Protein AF-0000000066292748 (afdb_homodimer)

Radius of gyration: 22.8 Å; Cα contacts (8 Å, |Δi|>4): 51; chains: 2; bounding box: 78×61×36 Å

Foldseek 3Di:
DDPVVVVVVVVVVVVVVVVVVVVVVVVVVVVVVVLVVCVVVPDDSVVVVVVVVVVVVVVVVVVVVVVVVVVVCVVVVD/DDPVVVVVVVVVVVVVVVVVVVVVVVVVVVVVVVLVVCVVVPDDSVVVVVVVVVVVVVVVVVVVVVVVVVVVCVVVVD

Organism: Rickettsia conorii (strain ATCC VR-613 / Malish 7) (NCBI:txid272944)

Sequence (156 aa):
MSEVVVKEQLEQYISKIERLEQEKADLSQEVKDIFQDASSHGFDVKAMKSILKLKKLDKDKLAEQDAMLELYRDTLGIMSEVVVKEQLEQYISKIERLEQEKADLSQEVKDIFQDASSHGFDVKAMKSILKLKKLDKDKLAEQDAMLELYRDTLGI

Solvent-accessible surface area (backbone atoms only — not comparable to full-atom values): 8439 Å² total; per-residue (Å²): 132,55,67,68,56,52,51,53,49,50,50,51,53,52,51,52,43,52,52,47,50,50,52,39,52,52,47,53,50,51,45,51,50,50,47,53,53,42,38,75,74,68,46,58,58,67,58,51,53,50,49,52,51,51,50,50,50,50,51,49,53,47,49,50,52,50,49,52,52,48,51,51,26,58,76,69,72,93,132,56,66,67,56,52,50,53,49,50,50,50,54,52,52,50,42,52,52,49,50,50,51,38,52,52,45,54,52,50,44,52,51,49,48,52,53,40,39,74,74,69,46,57,57,69,58,50,54,50,50,53,52,50,50,51,51,50,51,51,53,48,48,50,50,51,50,51,50,48,50,50,26,58,76,69,72,94

InterPro domains:
  IPR018753 GapR-like [MF_00797] (1-78)
  IPR046367 GapR-like, DNA-binding domain [NF010247] (2-78)
  IP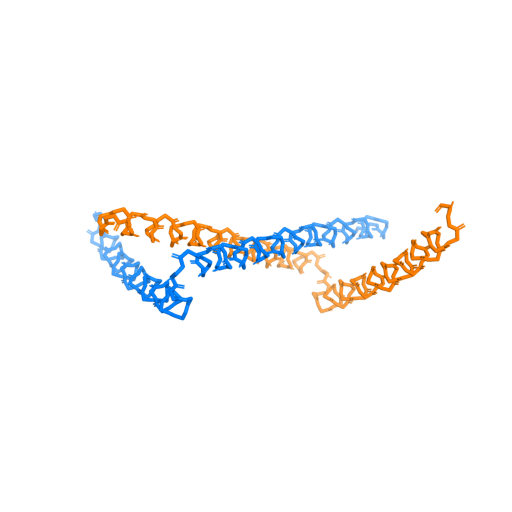R046367 GapR-like, DNA-binding domain [PF10073] (7-77)

Structure (mmCIF, N/CA/C/O backbone):
data_AF-0000000066292748-model_v1
#
loop_
_entity.id
_entity.typ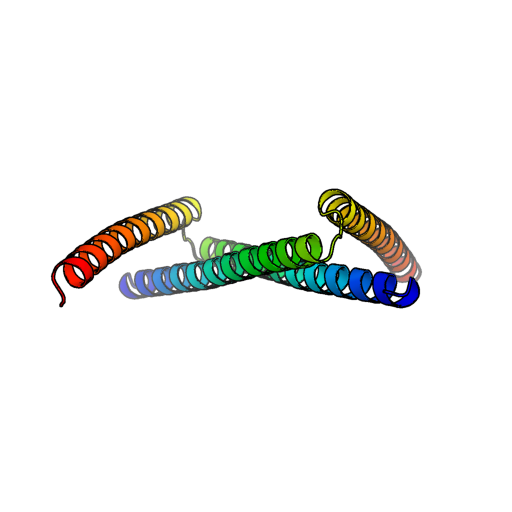e
_entity.pdbx_description
1 polymer 'UPF0335 protein RC0153'
#
loop_
_atom_site.group_PDB
_atom_site.id
_atom_site.type_symbol
_atom_site.label_atom_id
_atom_site.label_alt_id
_atom_site.label_comp_id
_atom_site.label_asym_id
_atom_site.label_entity_id
_atom_site.label_seq_id
_atom_site.pdbx_PDB_ins_code
_atom_site.Cartn_x
_atom_site.Cartn_y
_atom_site.Cartn_z
_atom_site.occupancy
_atom_site.B_iso_or_equiv
_atom_site.auth_seq_id
_atom_site.auth_comp_id
_atom_site.auth_asym_id
_atom_site.auth_atom_id
_atom_site.pdbx_PDB_model_num
ATOM 1 N N . MET A 1 1 ? -0.137 30.016 16.578 1 70 1 MET A N 1
ATOM 2 C CA . MET A 1 1 ? 0.826 28.953 16.875 1 70 1 MET A CA 1
ATOM 3 C C . MET A 1 1 ? 2.256 29.453 16.703 1 70 1 MET A C 1
ATOM 5 O O . MET A 1 1 ? 2.502 30.375 15.922 1 70 1 MET A O 1
ATOM 9 N N . SER A 1 2 ? 3.193 29 17.594 1 87.44 2 SER A N 1
ATOM 10 C CA . SER A 1 2 ? 4.566 29.469 17.469 1 87.44 2 SER A CA 1
ATOM 11 C C . SER A 1 2 ? 5.25 28.828 16.266 1 87.44 2 SER A C 1
ATOM 13 O O . SER A 1 2 ? 4.836 27.766 15.797 1 87.44 2 SER A O 1
ATOM 15 N N . GLU A 1 3 ? 6.059 29.5 15.727 1 88.75 3 GLU A N 1
ATOM 16 C CA . GLU A 1 3 ? 6.781 29.047 14.547 1 88.75 3 GLU A CA 1
ATOM 17 C C . GLU A 1 3 ? 7.398 27.672 14.773 1 88.75 3 GLU A C 1
ATOM 19 O O . GLU A 1 3 ? 7.438 26.844 13.859 1 88.75 3 GLU A O 1
ATOM 24 N N . VAL A 1 4 ? 7.906 27.531 15.914 1 90.06 4 VAL A N 1
ATOM 25 C CA . VAL A 1 4 ? 8.555 26.281 16.25 1 90.06 4 VAL A CA 1
ATOM 26 C C . VAL A 1 4 ? 7.535 25.141 16.188 1 90.06 4 VAL A C 1
ATOM 28 O O . VAL A 1 4 ? 7.844 24.062 15.672 1 90.06 4 VAL A O 1
ATOM 31 N N . VAL A 1 5 ? 6.355 25.422 16.641 1 90.19 5 VAL A N 1
ATOM 32 C CA . VAL A 1 5 ? 5.297 24.422 16.656 1 90.19 5 VAL A CA 1
ATOM 33 C C . VAL A 1 5 ? 4.875 24.078 15.234 1 90.19 5 VAL A C 1
ATOM 35 O O . VAL A 1 5 ? 4.664 22.906 14.898 1 90.19 5 VAL A O 1
ATOM 38 N N . VAL A 1 6 ? 4.848 25.062 14.445 1 92.88 6 VAL A N 1
ATOM 39 C CA . VAL A 1 6 ? 4.457 24.891 13.047 1 92.88 6 VAL A CA 1
ATOM 40 C C . VAL A 1 6 ? 5.488 24.016 12.328 1 92.88 6 VAL A C 1
ATOM 42 O O . VAL A 1 6 ? 5.133 23.125 11.562 1 92.88 6 VAL A O 1
ATOM 45 N N . LYS A 1 7 ? 6.699 24.266 12.586 1 94.12 7 LYS A N 1
ATOM 46 C CA . LYS A 1 7 ? 7.789 23.5 11.992 1 94.12 7 LYS A CA 1
ATOM 47 C C . LYS A 1 7 ? 7.715 22.031 12.406 1 94.12 7 LYS A C 1
ATOM 49 O O . LYS A 1 7 ? 7.855 21.141 11.57 1 94.12 7 LYS A O 1
ATOM 54 N N . GLU A 1 8 ? 7.551 21.828 13.602 1 96.06 8 GLU A N 1
ATOM 55 C CA . GLU A 1 8 ? 7.484 20.469 14.125 1 96.06 8 GLU A CA 1
ATOM 56 C C . GLU A 1 8 ? 6.297 19.703 13.539 1 96.06 8 GLU A C 1
ATOM 58 O O . GLU A 1 8 ? 6.41 18.516 13.219 1 96.06 8 GLU A O 1
ATOM 63 N N . GLN A 1 9 ? 5.207 20.406 13.398 1 97.06 9 GLN A N 1
ATOM 64 C CA . GLN A 1 9 ? 4.023 19.781 12.828 1 97.06 9 GLN A CA 1
ATOM 65 C C . GLN A 1 9 ? 4.254 19.406 11.367 1 97.06 9 GLN A C 1
ATOM 67 O O . GLN A 1 9 ? 3.879 18.312 10.938 1 97.06 9 GLN A O 1
ATOM 72 N N . LEU A 1 10 ? 4.816 20.328 10.711 1 97.56 10 LEU A N 1
ATOM 73 C CA . LEU A 1 10 ? 5.125 20.062 9.312 1 97.56 10 LEU A CA 1
ATOM 74 C C . LEU A 1 10 ? 6.043 18.859 9.188 1 97.56 10 LEU A C 1
ATOM 76 O O . LEU A 1 10 ? 5.82 17.984 8.336 1 97.56 10 LEU A O 1
ATOM 80 N N . GLU A 1 11 ? 7.012 18.781 10.031 1 97.75 11 GLU A N 1
ATOM 81 C CA . GLU A 1 11 ? 7.941 17.656 10.023 1 97.75 11 GLU A CA 1
ATOM 82 C C . GLU A 1 11 ? 7.219 16.344 10.297 1 97.75 11 GLU A C 1
ATOM 84 O O . GLU A 1 11 ? 7.527 15.312 9.68 1 97.75 11 GLU A O 1
ATOM 89 N N . GLN A 1 12 ? 6.324 16.406 11.156 1 98.25 12 GLN A N 1
ATOM 90 C CA . GLN A 1 12 ? 5.574 15.195 11.5 1 98.25 12 GLN A CA 1
ATOM 91 C C . GLN A 1 12 ? 4.738 14.719 10.312 1 98.25 12 GLN A C 1
ATOM 93 O O . GLN A 1 12 ? 4.723 13.531 10 1 98.25 12 GLN A O 1
ATOM 98 N N . TYR A 1 13 ? 4.035 15.648 9.664 1 98.69 13 TYR A N 1
ATOM 99 C CA . TYR A 1 13 ? 3.246 15.289 8.492 1 98.69 13 TYR A CA 1
ATOM 100 C C . TYR A 1 13 ? 4.121 14.672 7.41 1 98.69 13 TYR A C 1
ATOM 102 O O . TYR A 1 13 ? 3.795 13.609 6.871 1 98.69 13 TYR A O 1
ATOM 110 N N . ILE A 1 14 ? 5.203 15.328 7.145 1 98.75 14 ILE A N 1
ATOM 111 C CA . ILE A 1 14 ? 6.098 14.906 6.07 1 98.75 14 ILE A CA 1
ATOM 112 C C . ILE A 1 14 ? 6.664 13.516 6.383 1 98.75 14 ILE A C 1
ATOM 114 O O . ILE A 1 14 ? 6.691 12.641 5.52 1 98.75 14 ILE A O 1
ATOM 118 N N . SER A 1 15 ? 7.059 13.336 7.602 1 98.56 15 SER A N 1
ATOM 119 C CA . SER A 1 15 ? 7.629 12.055 8 1 98.56 15 SER A CA 1
ATOM 120 C C . SER A 1 15 ? 6.609 10.93 7.875 1 98.56 15 SER A C 1
ATOM 122 O O . SER A 1 15 ? 6.949 9.828 7.449 1 98.56 15 SER A O 1
ATOM 124 N N . LYS A 1 16 ? 5.41 11.211 8.273 1 98.75 16 LYS A N 1
ATOM 125 C CA . LYS A 1 16 ? 4.359 10.203 8.188 1 98.75 16 LYS A CA 1
ATOM 126 C C . LYS A 1 16 ? 4.09 9.812 6.734 1 98.75 16 LYS A C 1
ATOM 128 O O . LYS A 1 16 ? 4.004 8.625 6.41 1 98.75 16 LYS A O 1
ATOM 133 N N . ILE A 1 17 ? 3.994 10.766 5.914 1 98.81 17 ILE A N 1
ATOM 134 C CA . ILE A 1 17 ? 3.715 10.508 4.504 1 98.81 17 ILE A CA 1
ATOM 135 C C . ILE A 1 17 ? 4.859 9.703 3.891 1 98.81 17 ILE A C 1
ATOM 137 O O . ILE A 1 17 ? 4.633 8.75 3.143 1 98.81 17 ILE A O 1
ATOM 141 N N . GLU A 1 18 ? 6.039 10.148 4.223 1 98.31 18 GLU A N 1
ATOM 142 C CA . GLU A 1 18 ? 7.207 9.438 3.711 1 98.31 18 GLU A CA 1
ATOM 143 C C . GLU A 1 18 ? 7.176 7.965 4.113 1 98.31 18 GLU A C 1
ATOM 145 O O . GLU A 1 18 ? 7.48 7.086 3.303 1 98.31 18 GLU A O 1
ATOM 150 N N . ARG A 1 19 ? 6.867 7.754 5.355 1 98.31 19 ARG A N 1
ATOM 151 C CA . ARG A 1 19 ? 6.789 6.387 5.852 1 98.31 19 ARG A CA 1
ATOM 152 C C . ARG A 1 19 ? 5.719 5.594 5.109 1 98.31 19 ARG A C 1
ATOM 154 O O . ARG A 1 19 ? 5.957 4.457 4.695 1 98.31 19 ARG A O 1
ATOM 161 N N . LEU A 1 20 ? 4.633 6.156 4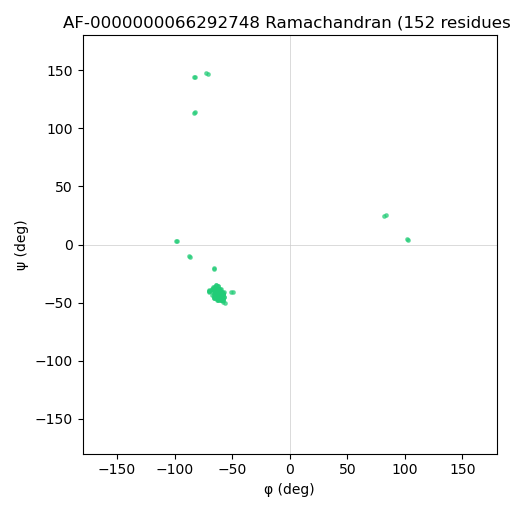.887 1 98.69 20 LEU A N 1
ATOM 162 C CA . LEU A 1 20 ? 3.533 5.484 4.203 1 98.69 20 LEU A CA 1
ATOM 163 C C . LEU A 1 20 ? 3.881 5.23 2.738 1 98.69 20 LEU A C 1
ATOM 165 O O . LEU A 1 20 ? 3.545 4.176 2.193 1 98.69 20 LEU A O 1
ATOM 169 N N . GLU A 1 21 ? 4.516 6.199 2.158 1 98.06 21 GLU A N 1
ATOM 170 C CA . GLU A 1 21 ? 4.918 6.027 0.766 1 98.06 21 GLU A CA 1
ATOM 171 C C . GLU A 1 21 ? 5.938 4.898 0.619 1 98.06 21 GLU A C 1
ATOM 173 O O . GLU A 1 21 ? 5.91 4.156 -0.362 1 98.06 21 GLU A O 1
ATOM 178 N N . GLN A 1 22 ? 6.789 4.844 1.565 1 97.81 22 GLN A N 1
ATOM 179 C CA . GLN A 1 22 ? 7.742 3.74 1.547 1 97.81 22 GLN A CA 1
ATOM 180 C C . GLN A 1 22 ? 7.031 2.398 1.689 1 97.81 22 GLN A C 1
ATOM 182 O O . GLN A 1 22 ? 7.363 1.435 0.997 1 97.81 22 GLN A O 1
ATOM 187 N N . GLU A 1 23 ? 6.086 2.348 2.584 1 98.56 23 GLU A N 1
ATOM 188 C CA . GLU A 1 23 ? 5.312 1.122 2.758 1 98.56 23 GLU A CA 1
ATOM 189 C C . GLU A 1 23 ? 4.582 0.746 1.471 1 98.56 23 GLU A C 1
ATOM 191 O O . GLU A 1 23 ? 4.543 -0.427 1.093 1 98.56 23 GLU A O 1
ATOM 196 N N . LYS A 1 24 ? 4.023 1.722 0.853 1 98.31 24 LYS A N 1
ATOM 197 C CA . LYS A 1 24 ? 3.346 1.496 -0.421 1 98.31 24 LYS A CA 1
ATOM 198 C C . LYS A 1 24 ? 4.305 0.916 -1.458 1 98.31 24 LYS A C 1
ATOM 200 O O . LYS A 1 24 ? 3.951 -0.019 -2.182 1 98.31 24 LYS A O 1
ATOM 205 N N . ALA A 1 25 ? 5.477 1.513 -1.546 1 97.12 25 ALA A N 1
ATOM 206 C CA . ALA A 1 25 ? 6.492 1.037 -2.484 1 97.12 25 ALA A CA 1
ATOM 207 C C . ALA A 1 25 ? 6.875 -0.409 -2.189 1 97.12 25 ALA A C 1
ATOM 209 O O . ALA A 1 25 ? 7.066 -1.208 -3.109 1 97.12 25 ALA A O 1
ATOM 210 N N . ASP A 1 26 ? 7 -0.713 -0.876 1 98.25 26 ASP A N 1
ATOM 211 C CA . ASP A 1 26 ? 7.332 -2.076 -0.471 1 98.25 26 ASP A CA 1
ATOM 212 C C . ASP A 1 26 ? 6.242 -3.057 -0.898 1 98.25 26 ASP A C 1
ATOM 214 O O . ASP A 1 26 ? 6.539 -4.156 -1.367 1 98.25 26 ASP A O 1
ATOM 218 N N . LEU A 1 27 ? 5.043 -2.652 -0.818 1 98.56 27 LEU A N 1
ATOM 219 C CA . LEU A 1 27 ? 3.932 -3.506 -1.229 1 98.56 27 LEU A CA 1
ATOM 220 C C . LEU A 1 27 ? 3.918 -3.689 -2.744 1 98.56 27 LEU A C 1
ATOM 222 O O . LEU A 1 27 ? 3.637 -4.781 -3.238 1 98.56 27 LEU A O 1
ATOM 226 N N . SER A 1 28 ? 4.188 -2.619 -3.451 1 98.31 28 SER A N 1
ATOM 227 C CA . SER A 1 28 ? 4.281 -2.713 -4.902 1 98.31 28 SER A CA 1
ATOM 228 C C . SER A 1 28 ? 5.348 -3.719 -5.324 1 98.31 28 SER A C 1
ATOM 230 O O . SER A 1 28 ? 5.141 -4.5 -6.254 1 98.31 28 SER A O 1
ATOM 232 N N . GLN A 1 29 ? 6.43 -3.643 -4.629 1 98.56 29 GLN A N 1
ATOM 233 C CA . GLN A 1 29 ? 7.504 -4.582 -4.93 1 98.56 29 GLN A CA 1
ATOM 234 C C . GLN A 1 29 ? 7.098 -6.012 -4.594 1 98.56 29 GLN A C 1
ATOM 236 O O . GLN A 1 29 ? 7.41 -6.945 -5.336 1 98.56 29 GLN A O 1
ATOM 241 N N . GLU A 1 30 ? 6.367 -6.176 -3.543 1 98.75 30 GLU A N 1
ATOM 242 C CA . GLU A 1 30 ? 5.887 -7.5 -3.168 1 98.75 30 GLU A CA 1
ATOM 243 C C . GLU A 1 30 ? 4.941 -8.062 -4.223 1 98.75 30 GLU A C 1
ATOM 245 O O . GLU A 1 30 ? 5.023 -9.242 -4.578 1 98.75 30 GLU A O 1
ATOM 250 N N . VAL A 1 31 ? 4.109 -7.254 -4.738 1 98.75 31 VAL A N 1
ATOM 251 C CA . VAL A 1 31 ? 3.189 -7.645 -5.801 1 98.75 31 VAL A CA 1
ATOM 252 C C . VAL A 1 31 ? 3.98 -8.102 -7.023 1 98.75 31 VAL A C 1
ATOM 254 O O . VAL A 1 31 ? 3.707 -9.172 -7.582 1 98.75 31 VAL A O 1
ATOM 257 N N . LYS A 1 32 ? 4.934 -7.309 -7.355 1 98.69 32 LYS A N 1
ATOM 258 C CA . LYS A 1 32 ? 5.789 -7.656 -8.484 1 98.69 32 LYS A CA 1
ATOM 259 C C . LYS A 1 32 ? 6.465 -9.008 -8.266 1 98.69 32 LYS A C 1
ATOM 261 O O . LYS A 1 32 ? 6.559 -9.82 -9.188 1 98.69 32 LYS A O 1
ATOM 266 N N . ASP A 1 33 ? 6.934 -9.234 -7.07 1 98.81 33 ASP A N 1
ATOM 267 C CA . ASP A 1 33 ? 7.613 -10.484 -6.738 1 98.81 33 ASP A CA 1
ATOM 268 C C . ASP A 1 33 ? 6.664 -11.672 -6.863 1 98.81 33 ASP A C 1
ATOM 270 O O . ASP A 1 33 ? 7.066 -12.758 -7.297 1 98.81 33 ASP A O 1
ATOM 274 N N . ILE A 1 34 ? 5.473 -11.5 -6.562 1 98.81 34 ILE A N 1
ATOM 275 C CA . ILE A 1 34 ? 4.492 -12.57 -6.652 1 98.81 34 ILE A CA 1
ATOM 276 C C . ILE A 1 34 ? 4.223 -12.898 -8.125 1 98.81 34 ILE A C 1
ATOM 278 O O . ILE A 1 34 ? 4.145 -14.07 -8.5 1 98.81 34 ILE A O 1
ATOM 282 N N . PHE A 1 35 ? 4.156 -11.875 -8.961 1 98.81 35 PHE A N 1
ATOM 283 C CA . PHE A 1 35 ? 3.971 -12.102 -10.391 1 98.81 35 PHE A CA 1
ATOM 284 C C . PHE A 1 35 ? 5.164 -12.844 -10.984 1 98.81 35 PHE A C 1
ATOM 286 O O . PHE A 1 35 ? 4.996 -13.75 -11.797 1 98.81 35 PHE A O 1
ATOM 293 N N . GLN A 1 36 ? 6.309 -12.484 -10.531 1 98.75 36 GLN A N 1
ATOM 294 C CA . GLN A 1 36 ? 7.512 -13.148 -11.023 1 98.75 36 GLN A CA 1
ATOM 295 C C . GLN A 1 36 ? 7.539 -14.617 -10.602 1 98.75 36 GLN A C 1
ATOM 297 O O . GLN A 1 36 ? 7.855 -15.492 -11.414 1 98.75 36 GLN A O 1
ATOM 302 N N . ASP A 1 37 ? 7.152 -14.844 -9.328 1 98.75 37 ASP A N 1
ATOM 303 C CA . ASP A 1 37 ? 7.082 -16.219 -8.836 1 98.75 37 ASP A CA 1
ATOM 304 C C . ASP A 1 37 ? 6.043 -17.016 -9.609 1 98.75 37 ASP A C 1
ATOM 306 O O . ASP A 1 37 ? 6.312 -18.141 -10.039 1 98.75 37 ASP A O 1
ATOM 310 N N . ALA A 1 38 ? 4.938 -16.469 -9.844 1 98.5 38 ALA A N 1
ATOM 311 C CA . ALA A 1 38 ? 3.883 -17.141 -10.602 1 98.5 38 ALA A CA 1
ATOM 312 C C . ALA A 1 38 ? 4.355 -17.469 -12.016 1 98.5 38 ALA A C 1
ATOM 314 O O . ALA A 1 38 ? 4.129 -18.578 -12.508 1 98.5 38 ALA A O 1
ATOM 315 N N . SER A 1 39 ? 4.988 -16.484 -12.609 1 98.5 39 SER A N 1
ATOM 316 C CA . SER A 1 39 ? 5.527 -16.703 -13.945 1 98.5 39 SER A CA 1
ATOM 317 C C . SER A 1 39 ? 6.5 -17.875 -13.977 1 98.5 39 SER A C 1
ATOM 319 O O . SER A 1 39 ? 6.469 -18.703 -14.891 1 98.5 39 SER A O 1
ATOM 321 N N . SER A 1 40 ? 7.277 -17.969 -13.023 1 97.94 40 SER A N 1
ATOM 322 C CA . SER A 1 40 ? 8.266 -19.031 -12.945 1 97.94 40 SER A CA 1
ATOM 323 C C . SER A 1 40 ? 7.602 -20.406 -12.797 1 97.94 40 SER A C 1
ATOM 325 O O . SER A 1 40 ? 8.211 -21.438 -13.086 1 97.94 40 SER A O 1
ATOM 327 N N . HIS A 1 41 ? 6.398 -20.391 -12.352 1 97.06 41 HIS A N 1
ATOM 328 C CA . HIS A 1 41 ? 5.656 -21.641 -12.18 1 97.06 41 HIS A CA 1
ATOM 329 C C . HIS A 1 41 ? 4.742 -21.906 -13.367 1 97.06 41 HIS A C 1
ATOM 331 O O . HIS A 1 41 ? 3.91 -22.812 -13.328 1 97.06 41 HIS A O 1
ATOM 337 N N . GLY A 1 42 ? 4.836 -20.938 -14.414 1 96.88 42 GLY A N 1
ATOM 338 C CA . GLY A 1 42 ? 4.172 -21.219 -15.68 1 96.88 42 GLY A CA 1
ATOM 339 C C . GLY A 1 42 ? 2.871 -20.453 -15.852 1 96.88 42 GLY A C 1
ATOM 340 O O . GLY A 1 42 ? 2.105 -20.719 -16.781 1 96.88 42 GLY A O 1
ATOM 341 N N . PHE A 1 43 ? 2.586 -19.641 -14.938 1 98.19 43 PHE A N 1
ATOM 342 C CA . PHE A 1 43 ? 1.357 -18.859 -15.062 1 98.19 43 PHE A CA 1
ATOM 343 C C . PHE A 1 43 ? 1.574 -17.641 -15.953 1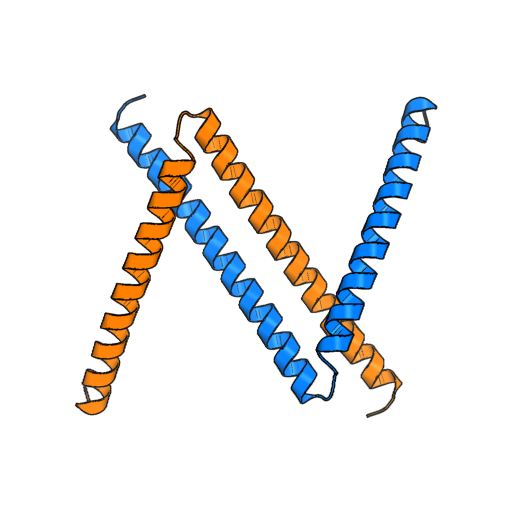 98.19 43 PHE A C 1
ATOM 345 O O . PHE A 1 43 ? 2.65 -17.047 -15.938 1 98.19 43 PHE A O 1
ATOM 352 N N . ASP A 1 44 ? 0.513 -17.344 -16.703 1 98.19 44 ASP A N 1
ATOM 353 C CA . ASP A 1 44 ? 0.536 -16.188 -17.594 1 98.19 44 ASP A CA 1
ATOM 354 C C . ASP A 1 44 ? 0.202 -14.898 -16.844 1 98.19 44 ASP A C 1
ATOM 356 O O . ASP A 1 44 ? -0.939 -14.703 -16.422 1 98.19 44 ASP A O 1
ATOM 360 N N . VAL A 1 45 ? 1.185 -14.055 -16.766 1 98.38 45 VAL A N 1
ATOM 361 C CA . VAL A 1 45 ? 1.054 -12.836 -15.969 1 98.38 45 VAL A CA 1
ATOM 362 C C . VAL A 1 45 ? -0.017 -11.938 -16.578 1 98.38 45 VAL A C 1
ATOM 364 O O . VAL A 1 45 ? -0.815 -11.336 -15.859 1 98.38 45 VAL A O 1
ATOM 367 N N . LYS A 1 46 ? -0.137 -11.875 -17.859 1 98.31 46 LYS A N 1
ATOM 368 C CA . LYS A 1 46 ? -1.14 -11.047 -18.516 1 98.31 46 LYS A CA 1
ATOM 369 C C . LYS A 1 46 ? -2.551 -11.531 -18.203 1 98.31 46 LYS A C 1
ATOM 371 O O . LYS A 1 46 ? -3.449 -10.727 -17.938 1 98.31 46 LYS A O 1
ATOM 376 N N . ALA A 1 47 ? -2.707 -12.742 -18.281 1 98.38 47 ALA A N 1
ATOM 377 C CA . ALA A 1 47 ? -4.004 -13.328 -17.953 1 98.38 47 ALA A CA 1
ATOM 378 C C . ALA A 1 47 ? -4.371 -13.055 -16.5 1 98.38 47 ALA A C 1
ATOM 380 O O . ALA A 1 47 ? -5.516 -12.711 -16.188 1 98.38 47 ALA A O 1
ATOM 381 N N . MET A 1 48 ? -3.32 -13.258 -15.641 1 98.56 48 MET A N 1
ATOM 382 C CA . MET A 1 48 ? -3.553 -13.016 -14.219 1 98.56 48 MET A CA 1
ATOM 383 C C . MET A 1 48 ? -4.008 -11.578 -13.977 1 98.56 48 MET A C 1
ATOM 385 O O . MET A 1 48 ? -4.934 -11.344 -13.195 1 98.56 48 MET A O 1
ATOM 389 N N . LYS A 1 49 ? -3.385 -10.602 -14.562 1 98.44 49 LYS A N 1
ATOM 390 C CA . LYS A 1 49 ? -3.76 -9.203 -14.43 1 98.44 49 LYS A CA 1
ATOM 391 C C . LYS A 1 49 ? -5.184 -8.961 -14.922 1 98.44 49 LYS A C 1
ATOM 393 O O . LYS A 1 49 ? -5.941 -8.211 -14.305 1 98.44 49 LYS A O 1
ATOM 398 N N . SER A 1 50 ? -5.527 -9.664 -16.016 1 98.38 50 SER A N 1
ATOM 399 C CA . SER A 1 50 ? -6.883 -9.555 -16.547 1 98.38 50 SER A CA 1
ATOM 400 C C . SER A 1 50 ? -7.906 -10.094 -15.547 1 98.38 50 SER A C 1
ATOM 402 O O . SER A 1 50 ? -8.977 -9.508 -15.367 1 98.38 50 SER A O 1
ATOM 404 N N . ILE A 1 51 ? -7.543 -11.141 -14.969 1 98.06 51 ILE A N 1
ATOM 405 C CA . ILE A 1 51 ? -8.422 -11.742 -13.969 1 98.06 51 ILE A CA 1
ATOM 406 C C . ILE A 1 51 ? -8.625 -10.766 -12.812 1 98.06 51 ILE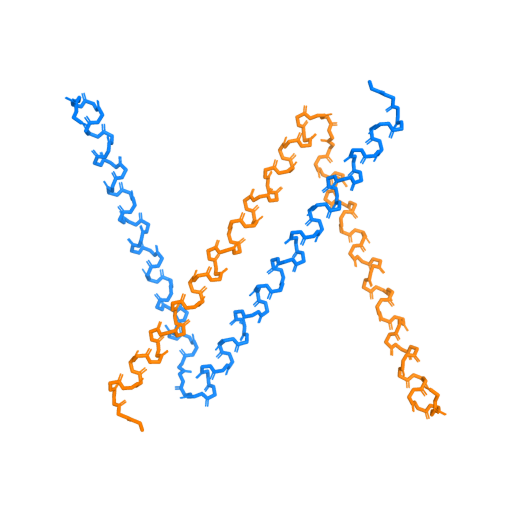 A C 1
ATOM 408 O O . ILE A 1 51 ? -9.75 -10.586 -12.336 1 98.06 51 ILE A O 1
ATOM 412 N N . LEU A 1 52 ? -7.559 -10.234 -12.367 1 98.25 52 LEU A N 1
ATOM 413 C CA . LEU A 1 52 ? -7.625 -9.273 -11.266 1 98.25 52 LEU A CA 1
ATOM 414 C C . LEU A 1 52 ? -8.516 -8.094 -11.625 1 98.25 52 LEU A C 1
ATOM 416 O O . LEU A 1 52 ? -9.312 -7.637 -10.797 1 98.25 52 LEU A O 1
ATOM 420 N N . LYS A 1 53 ? -8.414 -7.605 -12.797 1 97.62 53 LYS A N 1
ATOM 421 C CA . LYS A 1 53 ? -9.227 -6.496 -13.273 1 97.62 53 LYS A CA 1
ATOM 422 C C . LYS A 1 53 ? -10.711 -6.871 -13.289 1 97.62 53 LYS A C 1
ATOM 424 O O . LYS A 1 53 ? -11.555 -6.09 -12.852 1 97.62 53 LYS A O 1
ATOM 429 N N . LEU A 1 54 ? -10.992 -8.016 -13.766 1 97.38 54 LEU A N 1
ATOM 430 C CA . LEU A 1 54 ? -12.375 -8.492 -13.836 1 97.38 54 LEU A CA 1
ATOM 431 C C . LEU A 1 54 ? -12.969 -8.641 -12.438 1 97.38 54 LEU A C 1
ATOM 433 O O . LEU A 1 54 ? -14.117 -8.258 -12.211 1 97.38 54 LEU A O 1
ATOM 437 N N . LYS A 1 55 ? -12.18 -9.203 -11.625 1 97.12 55 LYS A N 1
ATOM 438 C CA . LYS A 1 55 ? -12.648 -9.367 -10.258 1 97.12 55 LYS A CA 1
ATOM 439 C C . LYS A 1 55 ? -12.938 -8.016 -9.609 1 97.12 55 LYS A C 1
ATOM 441 O O . LYS A 1 55 ? -13.914 -7.867 -8.875 1 97.12 55 LYS A O 1
ATOM 446 N N . LYS A 1 56 ? -12.094 -7.125 -9.805 1 96.5 56 LYS A N 1
ATOM 447 C CA . LYS A 1 56 ? -12.297 -5.781 -9.273 1 96.5 56 LYS A CA 1
ATOM 448 C C . LYS A 1 56 ? -13.586 -5.168 -9.812 1 96.5 56 LYS A C 1
ATOM 450 O O . LYS A 1 56 ? -14.359 -4.57 -9.062 1 96.5 56 LYS A O 1
ATOM 455 N N . LEU A 1 57 ? -13.812 -5.324 -11.062 1 96.56 57 LEU A N 1
ATOM 456 C CA . LEU A 1 57 ? -15.008 -4.801 -11.703 1 96.56 57 LEU A CA 1
ATOM 457 C C . LEU A 1 57 ? -16.266 -5.422 -11.102 1 96.56 57 LEU A C 1
ATOM 459 O O . LEU A 1 57 ? -17.25 -4.723 -10.844 1 96.56 57 LEU A O 1
ATOM 463 N N . ASP A 1 58 ? -16.172 -6.695 -10.906 1 96.12 58 ASP A N 1
ATOM 464 C CA . ASP A 1 58 ? -17.312 -7.414 -10.328 1 96.12 58 ASP A CA 1
ATOM 465 C C . ASP A 1 58 ? -17.578 -6.941 -8.898 1 96.12 58 ASP A C 1
ATOM 467 O O . ASP A 1 58 ? -18.734 -6.758 -8.516 1 96.12 58 ASP A O 1
ATOM 471 N N . LYS A 1 59 ? -16.562 -6.805 -8.234 1 94.88 59 LYS A N 1
ATOM 472 C CA . LYS A 1 59 ? -16.703 -6.316 -6.863 1 94.88 59 LYS A CA 1
ATOM 473 C C . LYS A 1 59 ? -17.312 -4.918 -6.84 1 94.88 59 LYS A C 1
ATOM 475 O O . LYS A 1 59 ? -18.141 -4.609 -5.984 1 94.88 59 LYS A O 1
ATOM 480 N N . ASP A 1 60 ? -16.969 -4.094 -7.73 1 93.69 60 ASP A N 1
ATOM 481 C CA . ASP A 1 60 ? -17.5 -2.736 -7.801 1 93.69 60 ASP A CA 1
ATOM 482 C C . ASP A 1 60 ? -18.984 -2.742 -8.148 1 93.69 60 ASP A C 1
ATOM 484 O O . ASP A 1 60 ? -19.766 -1.975 -7.586 1 93.69 60 ASP A O 1
ATOM 488 N N . LYS A 1 61 ? -19.312 -3.549 -9.078 1 97.25 61 LYS A N 1
ATOM 489 C CA . LYS A 1 61 ? -20.719 -3.674 -9.461 1 97.25 61 LYS A CA 1
ATOM 490 C C . LYS A 1 61 ? -21.562 -4.156 -8.281 1 97.25 61 LYS A C 1
ATOM 492 O O . LYS A 1 61 ? -22.656 -3.633 -8.039 1 97.25 61 LYS A O 1
ATOM 497 N N . LEU A 1 62 ? -20.969 -5.113 -7.637 1 95.5 62 LEU A N 1
ATOM 498 C CA . LEU A 1 62 ? -21.672 -5.641 -6.469 1 95.5 62 LEU A CA 1
ATOM 499 C C . LEU A 1 62 ? -21.828 -4.566 -5.398 1 95.5 62 LEU A C 1
ATOM 501 O O . LEU A 1 62 ? -22.891 -4.434 -4.793 1 95.5 62 LEU A O 1
ATOM 505 N N . ALA A 1 63 ? -20.844 -3.916 -5.199 1 94.44 63 ALA A N 1
ATOM 506 C CA . ALA A 1 63 ? -20.859 -2.834 -4.219 1 94.44 63 ALA A CA 1
ATOM 507 C C . ALA A 1 63 ? -21.922 -1.79 -4.582 1 94.44 63 ALA A C 1
ATOM 509 O O . ALA A 1 63 ? -22.625 -1.275 -3.707 1 94.44 63 ALA A O 1
ATOM 510 N N . GLU A 1 64 ? -22.016 -1.508 -5.797 1 97.06 64 GLU A N 1
ATOM 511 C CA . GLU A 1 64 ? -23.016 -0.556 -6.254 1 97.06 64 GLU A CA 1
ATOM 512 C C . GLU A 1 64 ? -24.422 -1.088 -6.012 1 97.06 64 GLU A C 1
ATOM 514 O O . GLU A 1 64 ? -25.312 -0.354 -5.551 1 97.06 64 GLU A O 1
ATOM 519 N N . GLN A 1 65 ? -24.594 -2.23 -6.332 1 96.81 65 GLN A N 1
ATOM 520 C CA . GLN A 1 65 ? -25.906 -2.857 -6.109 1 96.81 65 GLN A CA 1
ATOM 521 C C . GLN A 1 65 ? -26.266 -2.844 -4.629 1 96.81 65 GLN A C 1
ATOM 523 O O . GLN A 1 65 ? -27.391 -2.488 -4.266 1 96.81 65 GLN A O 1
ATOM 528 N N . ASP A 1 66 ? -25.234 -3.246 -3.801 1 95.94 66 ASP A N 1
ATOM 529 C CA . ASP A 1 66 ? -25.453 -3.254 -2.359 1 95.94 66 ASP A CA 1
ATOM 530 C C . ASP A 1 66 ? -25.781 -1.853 -1.845 1 95.94 66 ASP A C 1
ATOM 532 O O . ASP A 1 66 ? -26.656 -1.684 -0.996 1 95.94 66 ASP A O 1
ATOM 536 N N . ALA A 1 67 ? -25.156 -0.875 -2.332 1 95 67 ALA A N 1
ATOM 537 C CA . ALA A 1 67 ? -25.391 0.511 -1.938 1 95 67 ALA A CA 1
ATOM 538 C C . ALA A 1 67 ? -26.812 0.945 -2.305 1 95 67 ALA A C 1
ATOM 540 O O . ALA A 1 67 ? -27.469 1.647 -1.533 1 95 67 ALA A O 1
ATOM 541 N N . MET A 1 68 ? -27.203 0.581 -3.48 1 96.5 68 MET A N 1
ATOM 542 C CA . MET A 1 68 ? -28.562 0.892 -3.914 1 96.5 68 MET A CA 1
ATOM 543 C C . MET A 1 68 ? -29.594 0.209 -3.018 1 96.5 68 MET A C 1
ATOM 545 O O . MET A 1 68 ? -30.594 0.817 -2.639 1 96.5 68 MET A O 1
ATOM 549 N N . LEU A 1 69 ? -29.297 -1.074 -2.717 1 94.69 69 LEU A N 1
ATOM 550 C CA . LEU A 1 69 ? -30.172 -1.82 -1.826 1 94.69 69 LEU A CA 1
ATOM 551 C C . LEU A 1 69 ? -30.25 -1.153 -0.457 1 94.69 69 LEU A C 1
ATOM 553 O O . LEU A 1 69 ? -31.344 -1.049 0.123 1 94.69 69 LEU A O 1
ATOM 557 N N . GLU A 1 70 ? -29.109 -0.715 0.061 1 94.5 70 GLU A N 1
ATOM 558 C CA . GLU A 1 70 ? -29.062 -0.011 1.338 1 94.5 70 GLU A CA 1
ATOM 559 C C . GLU A 1 70 ? -29.844 1.295 1.282 1 94.5 70 GLU A C 1
ATOM 561 O O . GLU A 1 70 ? -30.562 1.633 2.225 1 94.5 70 GLU A O 1
ATOM 566 N N . LEU A 1 71 ? -29.703 2.01 0.211 1 93.44 71 LEU A N 1
ATOM 567 C CA . LEU A 1 71 ? -30.453 3.244 0.01 1 93.44 71 LEU A CA 1
ATOM 568 C C . LEU A 1 71 ? -31.953 2.982 0.07 1 93.44 71 LEU A C 1
ATOM 570 O O . LEU A 1 71 ? -32.688 3.719 0.731 1 93.44 71 LEU A O 1
ATOM 574 N N . TYR A 1 72 ? -32.344 1.963 -0.701 1 95.44 72 TYR A N 1
ATOM 575 C CA . TYR A 1 72 ? -33.781 1.599 -0.73 1 95.44 72 TYR A CA 1
ATOM 576 C C . TYR A 1 72 ? -34.25 1.167 0.651 1 95.44 72 TYR A C 1
ATOM 578 O O . TYR A 1 72 ? -35.344 1.55 1.084 1 95.44 72 TYR A O 1
ATOM 586 N N . ARG A 1 73 ? -33.5 0.358 1.428 1 93.44 73 ARG A N 1
ATOM 587 C CA . ARG A 1 73 ? -33.812 -0.084 2.779 1 93.44 73 ARG A CA 1
ATOM 588 C C . ARG A 1 73 ? -33.969 1.104 3.723 1 93.44 73 ARG A C 1
ATOM 590 O O . ARG A 1 73 ? -34.906 1.161 4.512 1 93.44 73 ARG A O 1
ATOM 597 N N . ASP A 1 74 ? -33.031 2.031 3.646 1 93.5 74 ASP A N 1
ATOM 598 C CA . ASP A 1 74 ? -33.062 3.246 4.453 1 93.5 74 ASP A CA 1
ATOM 599 C C . ASP A 1 74 ? -34.344 4.051 4.164 1 93.5 74 ASP A C 1
ATOM 601 O O . ASP A 1 74 ? -35 4.551 5.082 1 93.5 74 ASP A O 1
ATOM 605 N N . THR A 1 75 ? -34.656 4.238 2.83 1 93.81 75 THR A N 1
ATOM 606 C CA . THR A 1 75 ? -35.844 5.004 2.416 1 93.81 75 THR A CA 1
ATOM 607 C C . THR A 1 75 ? -37.125 4.336 2.908 1 93.81 75 THR A C 1
ATOM 609 O O . THR A 1 75 ? -38.062 5.02 3.291 1 93.81 75 THR A O 1
ATOM 612 N N . LEU A 1 76 ? -37 3.043 2.879 1 92.5 76 LEU A N 1
ATOM 613 C CA . LEU A 1 76 ? -38.188 2.297 3.227 1 92.5 76 LEU A CA 1
ATOM 614 C C . LEU A 1 76 ? -38.281 2.084 4.734 1 92.5 76 LEU A C 1
ATOM 616 O O . LEU A 1 76 ? -39.312 1.641 5.242 1 92.5 76 LEU A O 1
ATOM 620 N N . GLY A 1 77 ? -37.344 2.357 5.395 1 90.69 77 GLY A N 1
ATOM 621 C CA . GLY A 1 77 ? -37.312 2.252 6.844 1 90.69 77 GLY A CA 1
ATOM 622 C C . GLY A 1 77 ? -37 0.848 7.336 1 90.69 77 GLY A C 1
ATOM 623 O O . GLY A 1 77 ? -37.5 0.439 8.391 1 90.69 77 GLY A O 1
ATOM 624 N N . ILE A 1 78 ? -36.281 0.085 6.43 1 81.25 78 ILE A N 1
ATOM 625 C CA . ILE A 1 78 ? -35.906 -1.268 6.828 1 81.25 78 ILE A CA 1
ATOM 626 C C . ILE A 1 78 ? -34.406 -1.354 7.012 1 81.25 78 ILE A C 1
ATOM 628 O O . ILE A 1 78 ? -33.656 -0.771 6.238 1 81.25 78 ILE A O 1
ATOM 632 N N . MET B 1 1 ? 1.866 -31.438 -12.461 1 70.12 1 MET B N 1
ATOM 633 C CA . MET B 1 1 ? 0.958 -31.031 -11.398 1 70.12 1 MET B CA 1
ATOM 634 C C . MET B 1 1 ? -0.495 -31.25 -11.805 1 70.12 1 MET B C 1
ATOM 636 O O . MET B 1 1 ? -0.816 -31.25 -12.992 1 70.12 1 MET B O 1
ATOM 640 N N . SER B 1 2 ? -1.354 -31.719 -10.844 1 87.69 2 SER B N 1
ATOM 641 C CA . SER B 1 2 ? -2.748 -31.938 -11.203 1 87.69 2 SER B CA 1
ATOM 642 C C . SER B 1 2 ? -3.49 -30.625 -11.422 1 87.69 2 SER B C 1
ATOM 644 O O . SER B 1 2 ? -3.07 -29.578 -10.922 1 87.69 2 SER B O 1
ATOM 646 N N . GLU B 1 3 ? -4.34 -30.656 -12.242 1 88.62 3 GLU B N 1
ATOM 647 C CA . GLU B 1 3 ? -5.129 -29.484 -12.586 1 88.62 3 GLU B CA 1
ATOM 648 C C . GLU B 1 3 ? -5.684 -28.812 -11.336 1 88.62 3 GLU B C 1
ATOM 650 O O . GLU B 1 3 ? -5.754 -27.578 -11.266 1 88.62 3 GLU B O 1
ATOM 655 N N . VAL B 1 4 ? -6.105 -29.594 -10.477 1 89.88 4 VAL B N 1
ATOM 656 C CA . VAL B 1 4 ? -6.684 -29.078 -9.242 1 89.88 4 VAL B CA 1
ATOM 657 C C . VAL B 1 4 ? -5.637 -28.266 -8.484 1 89.88 4 VAL B C 1
ATOM 659 O O . VAL B 1 4 ? -5.941 -27.203 -7.945 1 89.88 4 VAL B O 1
ATOM 662 N N . VAL B 1 5 ? -4.43 -28.766 -8.484 1 90.25 5 VAL B N 1
ATOM 663 C CA . VAL B 1 5 ? -3.336 -28.109 -7.77 1 90.25 5 VAL B CA 1
ATOM 664 C C . VAL B 1 5 ? -3 -26.781 -8.445 1 90.25 5 VAL B C 1
ATOM 666 O O . VAL B 1 5 ? -2.77 -25.781 -7.77 1 90.25 5 VAL B O 1
ATOM 669 N N . VAL B 1 6 ? -3.061 -26.781 -9.695 1 93 6 VAL B N 1
ATOM 670 C CA . VAL B 1 6 ? -2.764 -25.594 -10.477 1 93 6 VAL B CA 1
ATOM 671 C C . VAL B 1 6 ? -3.812 -24.516 -10.195 1 93 6 VAL B C 1
ATOM 673 O O . VAL B 1 6 ? -3.477 -23.344 -10.008 1 93 6 VAL B O 1
ATOM 676 N N . LYS B 1 7 ? -5.004 -24.938 -10.133 1 94.12 7 LYS B N 1
ATOM 677 C CA . LYS B 1 7 ? -6.105 -24.016 -9.844 1 94.12 7 LYS B CA 1
ATOM 678 C C . LYS B 1 7 ? -5.953 -23.406 -8.453 1 94.12 7 LYS B C 1
ATOM 680 O O . LYS B 1 7 ? -6.125 -22.203 -8.281 1 94.12 7 LYS B O 1
ATOM 685 N N . GLU B 1 8 ? -5.715 -24.188 -7.555 1 96.12 8 GLU B N 1
ATOM 686 C CA . GLU B 1 8 ? -5.566 -23.719 -6.18 1 96.12 8 GLU B CA 1
ATOM 687 C C . GLU B 1 8 ? -4.395 -22.75 -6.039 1 96.12 8 GLU B C 1
ATOM 689 O O . GLU B 1 8 ? -4.488 -21.766 -5.32 1 96.12 8 GLU B O 1
ATOM 694 N N . GLN B 1 9 ? -3.332 -23.078 -6.754 1 97.19 9 GLN B N 1
ATOM 695 C CA . GLN B 1 9 ? -2.168 -22.188 -6.715 1 97.19 9 GLN B CA 1
ATOM 696 C C . GLN B 1 9 ? -2.486 -20.828 -7.328 1 97.19 9 GLN B C 1
ATOM 698 O O . GLN B 1 9 ? -2.109 -19.797 -6.781 1 97.19 9 GLN B O 1
ATOM 703 N N . LEU B 1 10 ? -3.145 -20.922 -8.406 1 97.62 10 LEU B N 1
ATOM 704 C CA . LEU B 1 10 ? -3.539 -19.672 -9.062 1 97.62 10 LEU B CA 1
ATOM 705 C C . LEU B 1 10 ? -4.422 -18.844 -8.148 1 97.62 10 LEU B C 1
ATOM 707 O O . LEU B 1 10 ? -4.227 -17.625 -8.031 1 97.62 10 LEU B O 1
ATOM 711 N N . GLU B 1 11 ? -5.324 -19.484 -7.512 1 97.75 11 GLU B N 1
ATOM 712 C CA . GLU B 1 11 ? -6.211 -18.797 -6.578 1 97.75 11 GLU B CA 1
ATOM 713 C C . GLU B 1 11 ? -5.43 -18.141 -5.441 1 97.75 11 GLU B C 1
ATOM 715 O O . GLU B 1 11 ? -5.746 -17.031 -5.016 1 97.75 11 GLU B O 1
ATOM 720 N N . GLN B 1 12 ? -4.492 -18.812 -4.996 1 98.25 12 GLN B N 1
ATOM 721 C CA . GLN B 1 12 ? -3.686 -18.281 -3.9 1 98.25 12 GLN B CA 1
ATOM 722 C C . GLN B 1 12 ? -2.916 -17.047 -4.336 1 98.25 12 GLN B C 1
ATOM 724 O O . GLN B 1 12 ? -2.883 -16.047 -3.615 1 98.25 12 GLN B O 1
ATOM 729 N N . TYR B 1 13 ? -2.271 -17.109 -5.523 1 98.69 13 TYR B N 1
ATOM 730 C CA . TYR B 1 13 ? -1.558 -15.945 -6.043 1 98.69 13 TYR B CA 1
ATOM 731 C C . TYR B 1 13 ? -2.49 -14.742 -6.184 1 98.69 13 TYR B C 1
ATOM 733 O O . TYR B 1 13 ? -2.17 -13.648 -5.727 1 98.69 13 TYR B O 1
ATOM 741 N N . ILE B 1 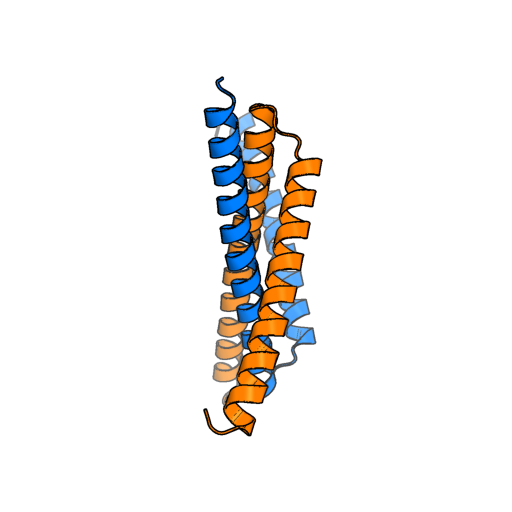14 ? -3.627 -14.992 -6.777 1 98.75 14 ILE B N 1
ATOM 742 C CA . ILE B 1 14 ? -4.582 -13.93 -7.066 1 98.75 14 ILE B CA 1
ATOM 743 C C . ILE B 1 14 ? -5.074 -13.312 -5.758 1 98.75 14 ILE B C 1
ATOM 745 O O . ILE B 1 14 ? -5.141 -12.086 -5.625 1 98.75 14 ILE B O 1
ATOM 749 N N . SER B 1 15 ? -5.363 -14.141 -4.832 1 98.56 15 SER B N 1
ATOM 750 C CA . SER B 1 15 ? -5.863 -13.664 -3.547 1 98.56 15 SER B CA 1
ATOM 751 C C . SER B 1 15 ? -4.816 -12.812 -2.83 1 98.56 15 SER B C 1
ATOM 753 O O . SER B 1 15 ? -5.148 -11.797 -2.221 1 98.56 15 SER B O 1
ATOM 755 N N . LYS B 1 16 ? -3.586 -13.266 -2.883 1 98.75 16 LYS B N 1
ATOM 756 C CA . LYS B 1 16 ? -2.51 -12.523 -2.236 1 98.75 16 LYS B CA 1
ATOM 757 C C . LYS B 1 16 ? -2.336 -11.141 -2.871 1 98.75 16 LYS B C 1
ATOM 759 O O . LYS B 1 16 ? -2.232 -10.141 -2.166 1 98.75 16 LYS B O 1
ATOM 764 N N . ILE B 1 17 ? -2.348 -11.094 -4.125 1 98.81 17 ILE B N 1
ATOM 765 C CA . ILE B 1 17 ? -2.164 -9.836 -4.836 1 98.81 17 ILE B CA 1
ATOM 766 C C . ILE B 1 17 ? -3.326 -8.891 -4.523 1 98.81 17 ILE B C 1
ATOM 768 O O . ILE B 1 17 ? -3.117 -7.703 -4.277 1 98.81 17 ILE B O 1
ATOM 772 N N . GLU B 1 18 ? -4.496 -9.461 -4.57 1 98.38 18 GLU B N 1
ATOM 773 C CA . GLU B 1 18 ? -5.672 -8.656 -4.258 1 98.38 18 GLU B CA 1
ATOM 774 C C . GLU B 1 18 ? -5.562 -8.031 -2.867 1 98.38 18 GLU B C 1
ATOM 776 O O . GLU B 1 18 ? -5.898 -6.859 -2.678 1 98.38 18 GLU B O 1
ATOM 781 N N . ARG B 1 19 ? -5.16 -8.836 -1.95 1 98.31 19 ARG B N 1
ATOM 782 C CA . ARG B 1 19 ? -5 -8.352 -0.585 1 98.31 19 ARG B CA 1
ATOM 783 C C . ARG B 1 19 ? -3.957 -7.238 -0.521 1 98.31 19 ARG B C 1
ATOM 785 O O . ARG B 1 19 ? -4.184 -6.203 0.11 1 98.31 19 ARG B O 1
ATOM 792 N N . LEU B 1 20 ? -2.891 -7.398 -1.166 1 98.69 20 LEU B N 1
ATOM 793 C CA . LEU B 1 20 ? -1.82 -6.406 -1.163 1 98.69 20 LEU B CA 1
ATOM 794 C C . LEU B 1 20 ? -2.264 -5.125 -1.863 1 98.69 20 LEU B C 1
ATOM 796 O O . LEU B 1 20 ? -1.935 -4.023 -1.418 1 98.69 20 LEU B O 1
ATOM 800 N N . GLU B 1 21 ? -3.006 -5.305 -2.936 1 98.06 21 GLU B N 1
ATOM 801 C CA . GLU B 1 21 ? -3.5 -4.133 -3.654 1 98.06 21 GLU B CA 1
ATOM 802 C C . GLU B 1 21 ? -4.488 -3.34 -2.805 1 98.06 21 GLU B C 1
ATOM 804 O O . GLU B 1 21 ? -4.504 -2.109 -2.852 1 98.06 21 GLU B O 1
ATOM 809 N N . GLN B 1 22 ? -5.262 -4.066 -2.098 1 97.81 22 GLN B N 1
ATOM 810 C CA . GLN B 1 22 ? -6.172 -3.381 -1.187 1 97.81 22 GLN B CA 1
ATOM 811 C C . GLN B 1 22 ? -5.402 -2.611 -0.116 1 97.81 22 GLN B C 1
ATOM 813 O O . GLN B 1 22 ? -5.754 -1.479 0.215 1 97.81 22 GLN B O 1
ATOM 818 N N . GLU B 1 23 ? -4.391 -3.232 0.411 1 98.56 23 GLU B N 1
ATOM 819 C CA . GLU B 1 23 ? -3.562 -2.561 1.408 1 98.56 23 GLU B CA 1
ATOM 820 C C . GLU B 1 23 ? -2.912 -1.307 0.832 1 98.56 23 GLU B C 1
ATOM 822 O O . GLU B 1 23 ? -2.861 -0.267 1.492 1 98.56 23 GLU B O 1
ATOM 827 N N . LYS B 1 24 ? -2.426 -1.432 -0.348 1 98.31 24 LYS B N 1
ATOM 828 C CA . LYS B 1 24 ? -1.836 -0.283 -1.029 1 98.31 24 LYS B CA 1
ATOM 829 C C . LYS B 1 24 ? -2.846 0.853 -1.167 1 98.31 24 LYS B C 1
ATOM 831 O O . LYS B 1 24 ? -2.516 2.018 -0.934 1 98.31 24 LYS B O 1
ATOM 836 N N . ALA B 1 25 ? -4.066 0.499 -1.606 1 97.19 25 ALA B N 1
ATOM 837 C CA . ALA B 1 25 ? -5.125 1.491 -1.759 1 97.19 25 ALA B CA 1
ATOM 838 C C . ALA B 1 25 ? -5.434 2.172 -0.428 1 97.19 25 ALA B C 1
ATOM 840 O O . ALA B 1 25 ? -5.668 3.383 -0.383 1 97.19 25 ALA B O 1
ATOM 841 N N . ASP B 1 26 ? -5.441 1.343 0.653 1 98.31 26 ASP B N 1
ATOM 842 C CA . ASP B 1 26 ? -5.695 1.887 1.984 1 98.31 26 ASP B CA 1
ATOM 843 C C . ASP B 1 26 ? -4.605 2.877 2.389 1 98.31 26 ASP B C 1
ATOM 845 O O . ASP B 1 26 ? -4.895 3.928 2.965 1 98.31 26 ASP B O 1
ATOM 849 N N . LEU B 1 27 ? -3.412 2.605 2.031 1 98.62 27 LEU B N 1
ATOM 850 C CA . LEU B 1 27 ? -2.307 3.502 2.346 1 98.62 27 LEU B CA 1
ATOM 851 C C . LEU B 1 27 ? -2.398 4.785 1.527 1 98.62 27 LEU B C 1
ATOM 853 O O . LEU B 1 27 ? -2.115 5.871 2.037 1 98.62 27 LEU B O 1
ATOM 857 N N . SER B 1 28 ? -2.768 4.652 0.284 1 98.31 28 SER B N 1
ATOM 858 C CA . SER B 1 28 ? -2.965 5.828 -0.556 1 98.31 28 SER B CA 1
ATOM 859 C C . SER B 1 28 ? -4.023 6.758 0.031 1 98.31 28 SER B C 1
ATOM 861 O O . SER B 1 28 ? -3.855 7.977 0.029 1 98.31 28 SER B O 1
ATOM 863 N N . GLN B 1 29 ? -5.062 6.129 0.491 1 98.56 29 GLN B N 1
ATOM 864 C CA . GLN B 1 29 ? -6.121 6.918 1.107 1 98.56 29 GLN B CA 1
ATOM 865 C C . GLN B 1 29 ? -5.637 7.586 2.393 1 98.56 29 GLN B C 1
ATOM 867 O O . GLN B 1 29 ? -5.969 8.742 2.664 1 98.56 29 GLN B O 1
ATOM 872 N N . GLU B 1 30 ? -4.805 6.898 3.117 1 98.75 30 GLU B N 1
ATOM 873 C CA . GLU B 1 30 ? -4.25 7.473 4.34 1 98.75 30 GLU B CA 1
ATOM 874 C C . GLU B 1 30 ? -3.365 8.672 4.035 1 98.75 30 GLU B C 1
ATOM 876 O O . GLU B 1 30 ? -3.434 9.695 4.723 1 98.75 30 GLU B O 1
ATOM 881 N N . VAL B 1 31 ? -2.609 8.586 3.053 1 98.75 31 VAL B N 1
ATOM 882 C CA . VAL B 1 31 ? -1.761 9.688 2.609 1 98.75 31 VAL B CA 1
ATOM 883 C C . VAL B 1 31 ? -2.623 10.898 2.254 1 98.75 31 VAL B C 1
ATOM 885 O O . VAL B 1 31 ? -2.352 12.016 2.701 1 98.75 31 VAL B O 1
ATOM 888 N N . LYS B 1 32 ? -3.641 10.625 1.491 1 98.69 32 LYS B N 1
ATOM 889 C CA . LYS B 1 32 ? -4.566 11.688 1.11 1 98.69 32 LYS B CA 1
ATOM 890 C C . LYS B 1 32 ? -5.172 12.359 2.342 1 98.69 32 LYS B C 1
ATOM 892 O O . LYS B 1 32 ? -5.305 13.578 2.389 1 98.69 32 LYS B O 1
ATOM 897 N N . ASP B 1 33 ? -5.539 11.555 3.295 1 98.81 33 ASP B N 1
ATOM 898 C CA . ASP B 1 33 ? -6.145 12.078 4.52 1 98.81 33 ASP B CA 1
ATOM 899 C C . ASP B 1 33 ? -5.164 12.961 5.285 1 98.81 33 ASP B C 1
ATOM 901 O O . ASP B 1 33 ? -5.562 13.969 5.875 1 98.81 33 ASP B O 1
ATOM 905 N N . ILE B 1 34 ? -3.963 12.641 5.254 1 98.81 34 ILE B N 1
ATOM 906 C CA . ILE B 1 34 ? -2.955 13.43 5.953 1 98.81 34 ILE B CA 1
ATOM 907 C C . ILE B 1 34 ? -2.779 14.773 5.254 1 98.81 34 ILE B C 1
ATOM 909 O O . ILE B 1 34 ? -2.686 15.812 5.914 1 98.81 34 ILE B O 1
ATOM 913 N N . PHE B 1 35 ? -2.811 14.789 3.941 1 98.81 35 PHE B N 1
ATOM 914 C CA . PHE B 1 35 ? -2.721 16.047 3.203 1 98.81 35 PHE B CA 1
ATOM 915 C C . PHE B 1 35 ? -3.928 16.922 3.492 1 98.81 35 PHE B C 1
ATOM 917 O O . PHE B 1 35 ? -3.787 18.141 3.668 1 98.81 35 PHE B O 1
ATOM 924 N N . GLN B 1 36 ? -5.059 16.312 3.568 1 98.75 36 GLN B N 1
ATOM 925 C CA . GLN B 1 36 ? -6.266 17.078 3.861 1 98.75 36 GLN B CA 1
ATOM 926 C C . GLN B 1 36 ? -6.211 17.688 5.258 1 98.75 36 GLN B C 1
ATOM 928 O O . GLN B 1 36 ? -6.559 18.859 5.449 1 98.75 36 GLN B O 1
ATOM 933 N N . ASP B 1 37 ? -5.715 16.859 6.199 1 98.75 37 ASP B N 1
ATOM 934 C CA . ASP B 1 37 ? -5.559 17.359 7.562 1 98.75 37 ASP B CA 1
ATOM 935 C C . ASP B 1 37 ? -4.551 18.5 7.617 1 98.75 37 ASP B C 1
ATOM 937 O O . ASP B 1 37 ? -4.812 19.531 8.234 1 98.75 37 ASP B O 1
ATOM 941 N N . ALA B 1 38 ? -3.492 18.344 6.969 1 98.5 38 ALA B N 1
ATOM 942 C CA . ALA B 1 38 ? -2.477 19.406 6.922 1 98.5 38 ALA B CA 1
ATOM 943 C C . ALA B 1 38 ? -3.043 20.688 6.328 1 98.5 38 ALA B C 1
ATOM 945 O O . ALA B 1 38 ? -2.812 21.781 6.855 1 98.5 38 ALA B O 1
ATOM 946 N N . SER B 1 39 ? -3.764 20.516 5.242 1 98.5 39 SER B N 1
ATOM 947 C CA . SER B 1 39 ? -4.391 21.656 4.605 1 98.5 39 SER B CA 1
ATOM 948 C C . SER B 1 39 ? -5.324 22.391 5.57 1 98.5 39 SER B C 1
ATOM 950 O O . SER B 1 39 ? -5.324 23.625 5.629 1 98.5 39 SER B O 1
ATOM 952 N N . SER B 1 40 ? -6.023 21.688 6.297 1 97.94 40 SER B N 1
ATOM 953 C CA . SER B 1 40 ? -6.965 22.266 7.25 1 97.94 40 SER B CA 1
ATOM 954 C C . SER B 1 40 ? -6.238 23.031 8.352 1 97.94 40 SER B C 1
ATOM 956 O O . SER B 1 40 ? -6.828 23.875 9.016 1 97.94 40 SER B O 1
ATOM 958 N N . HIS B 1 41 ? -5 22.734 8.516 1 97.12 41 HIS B N 1
ATOM 959 C CA . HIS B 1 41 ? -4.203 23.406 9.539 1 97.12 41 HIS B CA 1
ATOM 960 C C . HIS B 1 41 ? -3.367 24.531 8.93 1 97.12 41 HIS B C 1
ATOM 962 O O . HIS B 1 41 ? -2.5 25.094 9.602 1 97.12 41 HIS B O 1
ATOM 968 N N . GLY B 1 42 ? -3.59 24.719 7.539 1 96.94 42 GLY B N 1
ATOM 969 C CA . GLY B 1 42 ? -3.0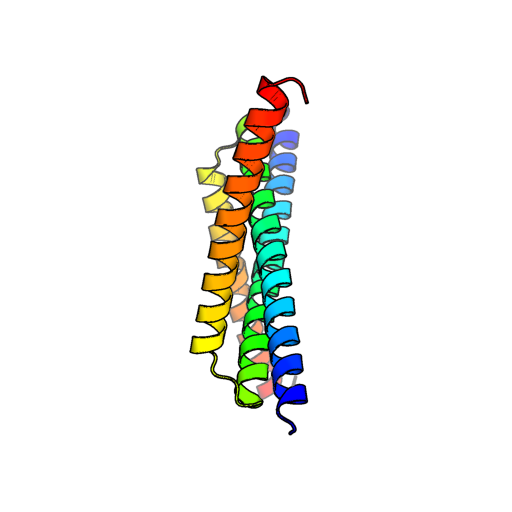08 25.891 6.91 1 96.94 42 GLY B CA 1
ATOM 970 C C . GLY B 1 42 ? -1.75 25.594 6.117 1 96.94 42 GLY B C 1
ATOM 971 O O . GLY B 1 42 ? -1.044 26.5 5.688 1 96.94 42 GLY B O 1
ATOM 972 N N . PHE B 1 43 ? -1.435 24.375 6.039 1 98.19 43 PHE B N 1
ATOM 973 C CA . PHE B 1 43 ? -0.245 24.016 5.273 1 98.19 43 PHE B CA 1
ATOM 974 C C . PHE B 1 43 ? -0.566 23.922 3.785 1 98.19 43 PHE B C 1
ATOM 976 O O . PHE B 1 43 ? -1.657 23.5 3.406 1 98.19 43 PHE B O 1
ATOM 983 N N . ASP B 1 44 ? 0.404 24.344 2.99 1 98.19 44 ASP B N 1
ATOM 984 C CA . ASP B 1 44 ? 0.278 24.297 1.536 1 98.19 44 ASP B CA 1
ATOM 985 C C . ASP B 1 44 ? 0.621 22.922 1.001 1 98.19 44 ASP B C 1
ATOM 987 O O . ASP B 1 44 ? 1.781 22.5 1.034 1 98.19 44 ASP B O 1
ATOM 991 N N . VAL B 1 45 ? -0.35 22.297 0.48 1 98.38 45 VAL B N 1
ATOM 992 C CA . VAL B 1 45 ? -0.205 20.922 0.028 1 98.38 45 VAL B CA 1
ATOM 993 C C . VAL B 1 45 ? 0.785 20.859 -1.133 1 98.38 45 VAL B C 1
ATOM 995 O O . VAL B 1 45 ? 1.613 19.953 -1.202 1 98.38 45 VAL B O 1
ATOM 998 N N . LYS B 1 46 ? 0.792 21.797 -1.993 1 98.31 46 LYS B N 1
ATOM 999 C CA . LYS B 1 46 ? 1.711 21.828 -3.127 1 98.31 46 LYS B CA 1
ATOM 1000 C C . LYS B 1 46 ? 3.158 21.938 -2.658 1 98.31 46 LYS B C 1
ATOM 1002 O O . LYS B 1 46 ? 4.043 21.266 -3.182 1 98.31 46 LYS B O 1
ATOM 1007 N N . ALA B 1 47 ? 3.342 22.781 -1.764 1 98.31 47 ALA B N 1
ATOM 1008 C CA . ALA B 1 47 ? 4.68 22.938 -1.201 1 98.31 47 ALA B CA 1
ATOM 1009 C C . ALA B 1 47 ? 5.145 21.656 -0.52 1 98.31 47 ALA B C 1
ATOM 1011 O O . ALA B 1 47 ? 6.297 21.25 -0.677 1 98.31 47 ALA B O 1
ATOM 1012 N N . MET B 1 48 ? 4.191 21.078 0.248 1 98.56 48 MET B N 1
ATOM 1013 C CA . MET B 1 48 ? 4.52 19.844 0.942 1 98.56 48 MET B CA 1
ATOM 1014 C C . MET B 1 48 ? 4.941 18.75 -0.047 1 98.56 48 MET B C 1
ATOM 1016 O O . MET B 1 48 ? 5.918 18.031 0.19 1 98.56 48 MET B O 1
ATOM 1020 N N . LYS B 1 49 ? 4.238 18.578 -1.134 1 98.38 49 LYS B N 1
ATOM 1021 C CA . LYS B 1 49 ? 4.57 17.594 -2.162 1 98.38 49 LYS B CA 1
ATOM 1022 C C . LYS B 1 49 ? 5.945 17.875 -2.764 1 98.38 49 LYS B C 1
ATOM 1024 O O . LYS B 1 49 ? 6.719 16.938 -3.012 1 98.38 49 LYS B O 1
ATOM 1029 N N . SER B 1 50 ? 6.215 19.172 -2.924 1 98.38 50 SER B N 1
ATOM 1030 C CA . SER B 1 50 ? 7.523 19.562 -3.443 1 98.38 50 SER B CA 1
ATOM 1031 C C . SER B 1 50 ? 8.633 19.172 -2.477 1 98.38 50 SER B C 1
ATOM 1033 O O . SER B 1 50 ? 9.695 18.688 -2.898 1 98.38 50 SER B O 1
ATOM 1035 N N . ILE B 1 51 ? 8.367 19.375 -1.279 1 98.06 51 ILE B N 1
ATOM 1036 C CA . ILE B 1 51 ? 9.336 19.016 -0.25 1 98.06 51 ILE B CA 1
ATOM 1037 C C . ILE B 1 51 ? 9.594 17.5 -0.286 1 98.06 51 ILE B C 1
ATOM 1039 O O . ILE B 1 51 ? 10.742 17.062 -0.217 1 98.06 51 ILE B O 1
ATOM 1043 N N . LEU B 1 52 ? 8.547 16.781 -0.352 1 98.19 52 LEU B N 1
ATOM 1044 C CA . LEU B 1 52 ? 8.656 15.32 -0.398 1 98.19 52 LEU B CA 1
ATOM 1045 C C . LEU B 1 52 ? 9.477 14.875 -1.604 1 98.19 52 LEU B C 1
ATOM 1047 O O . LEU B 1 52 ? 10.312 13.977 -1.494 1 98.19 52 LEU B O 1
ATOM 1051 N N . LYS B 1 53 ? 9.266 15.477 -2.705 1 97.62 53 LYS B N 1
ATOM 1052 C CA . LYS B 1 53 ? 10 15.172 -3.924 1 97.62 53 LYS B CA 1
ATOM 1053 C C . LYS B 1 53 ? 11.492 15.477 -3.756 1 97.62 53 LYS B C 1
ATOM 1055 O O . LYS B 1 53 ? 12.344 14.672 -4.145 1 97.62 53 LYS B O 1
ATOM 1060 N N . LEU B 1 54 ? 11.781 16.562 -3.191 1 97.38 54 LEU B N 1
ATOM 1061 C CA . LEU B 1 54 ? 13.164 16.969 -2.975 1 97.38 54 LEU B CA 1
ATOM 1062 C C . LEU B 1 54 ? 13.867 16 -2.023 1 97.38 54 LEU B C 1
ATOM 1064 O O . LEU B 1 54 ? 15.016 15.625 -2.258 1 97.38 54 LEU B O 1
ATOM 1068 N N . LYS B 1 55 ? 13.164 15.719 -1.008 1 97.06 55 LYS B N 1
ATOM 1069 C CA . LYS B 1 55 ? 13.742 14.773 -0.05 1 97.06 55 LYS B CA 1
ATOM 1070 C C . LYS B 1 55 ? 14.039 13.43 -0.708 1 97.06 55 LYS B C 1
ATOM 1072 O O . LYS B 1 55 ? 15.062 12.805 -0.425 1 97.06 55 LYS B O 1
ATOM 1077 N N . LYS B 1 56 ? 13.148 12.984 -1.458 1 96.5 56 LYS B N 1
ATOM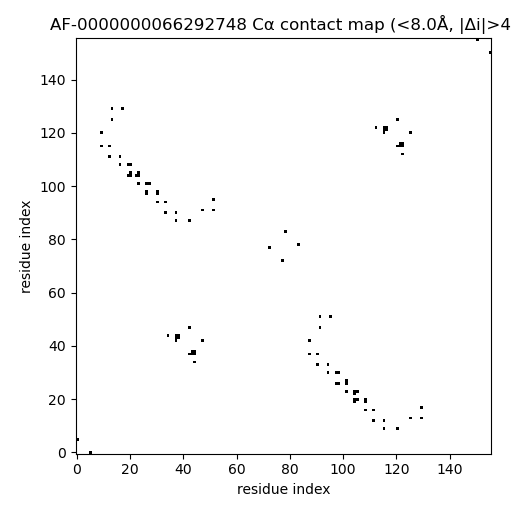 1078 C CA . LYS B 1 56 ? 13.344 11.727 -2.174 1 96.5 56 LYS B CA 1
ATOM 1079 C C . LYS B 1 56 ? 14.57 11.797 -3.086 1 96.5 56 LYS B C 1
ATOM 1081 O O . LYS B 1 56 ? 15.375 10.867 -3.127 1 96.5 56 LYS B O 1
ATOM 1086 N N . LEU B 1 57 ? 14.695 12.883 -3.771 1 96.56 57 LEU B N 1
ATOM 1087 C CA . LEU B 1 57 ? 15.828 13.086 -4.672 1 96.56 57 LEU B CA 1
ATOM 1088 C C . LEU B 1 57 ? 17.141 13.062 -3.906 1 96.56 57 LEU B C 1
ATOM 1090 O O . LEU B 1 57 ? 18.109 12.445 -4.352 1 96.56 57 LEU B O 1
ATOM 1094 N N . ASP B 1 58 ? 17.109 13.719 -2.789 1 95.88 58 ASP B N 1
ATOM 1095 C CA . ASP B 1 58 ? 18.297 13.766 -1.955 1 95.88 58 ASP B CA 1
ATOM 1096 C C . ASP B 1 58 ? 18.672 12.375 -1.442 1 95.88 58 ASP B C 1
ATOM 1098 O O . ASP B 1 58 ? 19.844 12 -1.434 1 95.88 58 ASP B O 1
ATOM 1102 N N . LYS B 1 59 ? 17.688 11.734 -1.058 1 94.81 59 LYS B N 1
ATOM 1103 C CA . LYS B 1 59 ? 17.922 10.375 -0.584 1 94.81 59 LYS B CA 1
ATOM 1104 C C . LYS B 1 59 ? 18.484 9.492 -1.697 1 94.81 59 LYS B C 1
ATOM 1106 O O . LYS B 1 59 ? 19.359 8.664 -1.458 1 94.81 59 LYS B O 1
ATOM 1111 N N . ASP B 1 60 ? 18.031 9.633 -2.863 1 93.56 60 ASP B N 1
ATOM 1112 C CA . ASP B 1 60 ? 18.5 8.852 -3.998 1 93.56 60 ASP B CA 1
ATOM 1113 C C . ASP B 1 60 ? 19.953 9.172 -4.328 1 93.56 60 ASP B C 1
ATOM 1115 O O . ASP B 1 60 ? 20.75 8.273 -4.625 1 93.56 60 ASP B O 1
ATOM 1119 N N . LYS B 1 61 ? 20.234 10.422 -4.324 1 97.31 61 LYS B N 1
ATOM 1120 C CA . LYS B 1 61 ? 21.609 10.844 -4.574 1 97.31 61 LYS B CA 1
ATOM 1121 C C . LYS B 1 61 ? 22.562 10.266 -3.525 1 97.31 61 LYS B C 1
ATOM 1123 O O . LYS B 1 61 ? 23.641 9.781 -3.859 1 97.31 61 LYS B O 1
ATOM 1128 N N . LEU B 1 62 ? 22.062 10.344 -2.326 1 95.31 62 LEU B N 1
ATOM 1129 C CA . LEU B 1 62 ? 22.859 9.805 -1.235 1 95.31 62 LEU B CA 1
ATOM 1130 C C . LEU B 1 62 ? 23.047 8.297 -1.396 1 95.31 62 LEU B C 1
ATOM 1132 O O . LEU B 1 62 ? 24.156 7.781 -1.202 1 95.31 62 LEU B O 1
ATOM 1136 N N . ALA B 1 63 ? 22.062 7.695 -1.697 1 94.38 63 ALA B N 1
ATOM 1137 C CA . ALA B 1 63 ? 22.109 6.254 -1.914 1 94.38 63 ALA B CA 1
ATOM 1138 C C . ALA B 1 63 ? 23.094 5.906 -3.031 1 94.38 63 ALA B C 1
ATOM 1140 O O . ALA B 1 63 ? 23.844 4.926 -2.93 1 94.38 63 ALA B O 1
ATOM 1141 N N . GLU B 1 64 ? 23.078 6.664 -4.02 1 97.12 64 GLU B N 1
ATOM 1142 C CA . GLU B 1 64 ? 24.016 6.445 -5.121 1 97.12 64 GLU B CA 1
ATOM 1143 C C . GLU B 1 64 ? 25.453 6.641 -4.664 1 97.12 64 GLU B C 1
ATOM 1145 O O . GLU B 1 64 ? 26.344 5.844 -5.008 1 97.12 64 GLU B O 1
ATOM 1150 N N . GLN B 1 65 ? 25.641 7.609 -3.986 1 96.75 65 GLN B N 1
ATOM 1151 C CA . GLN B 1 65 ? 26.969 7.879 -3.461 1 96.75 65 GLN B CA 1
ATOM 1152 C C . GLN B 1 65 ? 27.453 6.738 -2.566 1 96.75 65 GLN B C 1
ATOM 1154 O O . GLN B 1 65 ? 28.594 6.27 -2.703 1 96.75 65 GLN B O 1
ATOM 1159 N N . ASP B 1 66 ? 26.5 6.336 -1.66 1 95.81 66 ASP B N 1
ATOM 1160 C CA . ASP B 1 66 ? 26.828 5.234 -0.761 1 95.81 66 ASP B CA 1
ATOM 1161 C C . ASP B 1 66 ? 27.141 3.959 -1.544 1 95.81 66 ASP B C 1
ATOM 1163 O O . ASP B 1 66 ? 28.062 3.225 -1.208 1 95.81 66 ASP B O 1
ATOM 1167 N N . ALA B 1 67 ? 26.438 3.695 -2.557 1 95.25 67 ALA B N 1
ATOM 1168 C CA . ALA B 1 67 ? 26.656 2.523 -3.4 1 95.25 67 ALA B CA 1
ATOM 1169 C C . ALA B 1 67 ? 28.016 2.58 -4.082 1 95.25 67 ALA B C 1
ATOM 1171 O O . ALA B 1 67 ? 28.703 1.562 -4.195 1 95.25 67 ALA B O 1
ATOM 1172 N N . MET B 1 68 ? 28.344 3.744 -4.582 1 96.69 68 MET B N 1
ATOM 1173 C CA . MET B 1 68 ? 29.656 3.93 -5.203 1 96.69 68 MET B CA 1
ATOM 1174 C C . MET B 1 68 ? 30.781 3.701 -4.195 1 96.69 68 MET B C 1
ATOM 1176 O O . MET B 1 68 ? 31.781 3.057 -4.512 1 96.69 68 MET B O 1
ATOM 1180 N N . LEU B 1 69 ? 30.531 4.254 -2.979 1 94.56 69 LEU B N 1
ATOM 1181 C CA . LEU B 1 69 ? 31.516 4.066 -1.912 1 94.56 69 LEU B CA 1
ATOM 1182 C C . LEU B 1 69 ? 31.672 2.586 -1.576 1 94.56 69 LEU B C 1
ATOM 1184 O O . LEU B 1 69 ? 32.781 2.107 -1.385 1 94.56 69 LEU B O 1
ATOM 1188 N N . GLU B 1 70 ? 30.562 1.888 -1.494 1 94.56 70 GLU B N 1
ATOM 1189 C CA . GLU B 1 70 ? 30.578 0.451 -1.231 1 94.56 70 GLU B CA 1
ATOM 1190 C C . GLU B 1 70 ? 31.312 -0.304 -2.342 1 94.56 70 GLU B C 1
ATOM 1192 O O . GLU B 1 70 ? 32.062 -1.227 -2.072 1 94.56 70 GLU B O 1
ATOM 1197 N N . LEU B 1 71 ? 31.047 0.043 -3.557 1 93.56 71 LEU B N 1
ATOM 1198 C CA . LEU B 1 71 ? 31.719 -0.553 -4.703 1 93.56 71 LEU B CA 1
ATOM 1199 C C . LEU B 1 71 ? 33.219 -0.385 -4.586 1 93.56 71 LEU B C 1
ATOM 1201 O O . LEU B 1 71 ? 33.969 -1.336 -4.809 1 93.56 71 LEU B O 1
ATOM 1205 N N . TYR B 1 72 ? 33.594 0.893 -4.312 1 95.44 72 TYR B N 1
ATOM 1206 C CA . TYR B 1 72 ? 35.031 1.192 -4.156 1 95.44 72 TYR B CA 1
ATOM 1207 C C . TYR B 1 72 ? 35.625 0.405 -2.998 1 95.44 72 TYR B C 1
ATOM 1209 O O . TYR B 1 72 ? 36.719 -0.138 -3.111 1 95.44 72 TYR B O 1
ATOM 1217 N N . ARG B 1 73 ? 34.969 0.293 -1.833 1 93.12 73 ARG B N 1
ATOM 1218 C CA . ARG B 1 73 ? 35.406 -0.467 -0.669 1 93.12 73 ARG B CA 1
ATOM 1219 C C . ARG B 1 73 ? 35.562 -1.942 -1.013 1 93.12 73 ARG B C 1
ATOM 1221 O O . ARG B 1 73 ? 36.594 -2.557 -0.643 1 93.12 73 ARG B O 1
ATOM 1228 N N . ASP B 1 74 ? 34.594 -2.518 -1.688 1 93.38 74 ASP B N 1
ATOM 1229 C CA . ASP B 1 74 ? 34.656 -3.906 -2.131 1 93.38 74 ASP B CA 1
ATOM 1230 C C . ASP B 1 74 ? 35.875 -4.137 -3.039 1 93.38 74 ASP B C 1
ATOM 1232 O O . ASP B 1 74 ? 36.562 -5.145 -2.908 1 93.38 74 ASP B O 1
ATOM 1236 N N . THR B 1 75 ? 36.094 -3.223 -4.074 1 93.94 75 THR B N 1
ATOM 1237 C CA . THR B 1 75 ? 37.188 -3.34 -5.023 1 93.94 75 THR B CA 1
ATOM 1238 C C . THR B 1 75 ? 38.531 -3.252 -4.305 1 93.94 75 THR B C 1
ATOM 1240 O O . THR B 1 75 ? 39.469 -3.943 -4.672 1 93.94 75 THR B O 1
ATOM 1243 N N . LEU B 1 76 ? 38.469 -2.406 -3.295 1 92.38 76 LEU B N 1
ATOM 1244 C CA . LEU B 1 76 ? 39.719 -2.162 -2.596 1 92.38 76 LEU B CA 1
ATOM 1245 C C . LEU B 1 76 ? 39.938 -3.189 -1.489 1 92.38 76 LEU B C 1
ATOM 1247 O O . LEU B 1 76 ? 41.031 -3.27 -0.915 1 92.38 76 LEU B O 1
ATOM 1251 N N . GLY B 1 77 ? 39 -3.93 -1.221 1 90.38 77 GLY B N 1
ATOM 1252 C CA . GLY B 1 77 ? 39.094 -4.984 -0.223 1 90.38 77 GLY B CA 1
ATOM 1253 C C . GLY B 1 77 ? 38.906 -4.484 1.195 1 90.38 77 GLY B C 1
ATOM 1254 O O . GLY B 1 77 ? 39.5 -5.023 2.135 1 90.38 77 GLY B O 1
ATOM 1255 N N . ILE B 1 78 ? 38.188 -3.34 1.283 1 81 78 ILE B N 1
ATOM 1256 C CA . ILE B 1 78 ? 37.906 -2.801 2.611 1 81 78 ILE B CA 1
ATOM 1257 C C . ILE B 1 78 ? 36.406 -2.912 2.92 1 81 78 ILE B C 1
ATOM 1259 O O . ILE B 1 78 ? 35.562 -2.689 2.043 1 81 78 ILE B O 1
#

Secondary structure (DSSP, 8-state):
--HHHHHHHHHHHHHHHHHHHHHHHHHHHHHHHHHHHHHHTT--HHHHHHHHHHHHHHHHHHHHHHHHHHHHHHHHT-/--HHHHHHHHHHHHHHHHHHHHHHHHHHHHHHHHHHHHHHTT--HHHHHHHHHHHHHHHHHHHHHHHHHHHHHHHHT-

pLDDT: mean 96.1, std 4.29, range [70.0, 98.81]